Protein AF-A0A3D4BA32-F1 (afdb_monomer_lite)

Radius of gyration: 21.01 Å; chains: 1; bounding box: 36×21×59 Å

pLDDT: mean 92.49, std 4.07, range [78.5, 96.56]

Secondary structure (DSSP, 8-state):
---TTHHHHHHHHHHHHS----SS----SSHHHHHTTTGGGGG--STTHHHH-GGGGGG--

Sequence (61 aa):
MMNRYTPVIITVLLCIITPAHATFELVPAGARPLGMAGAYIAVADDAHSPFLNPAGMSQLR

Foldseek 3Di:
DDDPCVVVVVVVVVVVPDDDDDPDDDDQPDDVCNVCVLPCCVVVQDPSCVSRPVVNPVNHD

Structure (mmCIF, N/CA/C/O backbone):
data_AF-A0A3D4BA32-F1
#
_entry.id   AF-A0A3D4BA32-F1
#
loop_
_atom_site.group_PDB
_atom_site.id
_atom_site.type_symbol
_atom_site.label_atom_id
_atom_site.label_alt_id
_atom_site.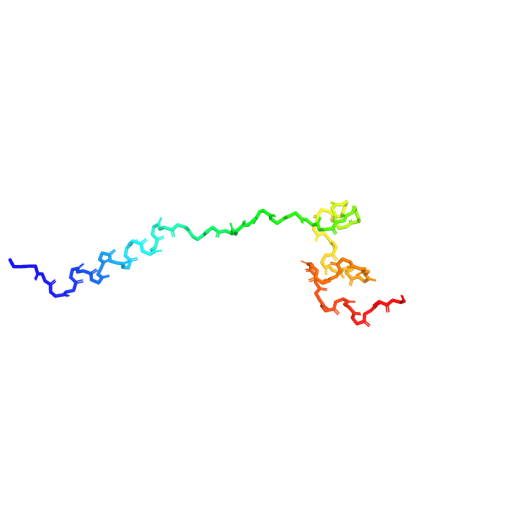label_comp_id
_atom_site.label_asym_id
_atom_site.label_entity_id
_atom_site.label_seq_id
_atom_site.pdbx_PDB_ins_code
_atom_site.Cartn_x
_atom_site.Cartn_y
_atom_site.Cartn_z
_atom_site.occupancy
_atom_site.B_iso_or_equiv
_atom_site.auth_seq_id
_atom_site.auth_comp_id
_atom_site.auth_asym_id
_atom_site.auth_atom_id
_atom_site.pdbx_PDB_model_num
ATOM 1 N N . MET A 1 1 ? 22.885 -8.964 44.158 1.00 78.81 1 MET A N 1
ATOM 2 C CA . MET A 1 1 ? 21.556 -9.546 43.871 1.00 78.81 1 MET A CA 1
ATOM 3 C C . MET A 1 1 ? 20.854 -8.625 42.881 1.00 78.81 1 MET A C 1
ATOM 5 O O . MET A 1 1 ? 20.690 -7.456 43.198 1.00 78.81 1 MET A O 1
ATOM 9 N N . MET A 1 2 ? 20.561 -9.093 41.663 1.00 80.94 2 MET A N 1
ATOM 10 C CA . MET A 1 2 ? 19.896 -8.284 40.628 1.00 80.94 2 MET A CA 1
ATOM 11 C C . MET A 1 2 ? 18.428 -8.050 41.020 1.00 80.94 2 MET A C 1
ATOM 13 O O . MET A 1 2 ? 17.784 -8.967 41.528 1.00 80.94 2 MET A O 1
ATOM 17 N N . ASN A 1 3 ? 17.892 -6.846 40.806 1.00 90.50 3 ASN A N 1
ATOM 18 C CA . ASN A 1 3 ? 16.487 -6.553 41.092 1.00 90.50 3 ASN A CA 1
ATOM 19 C C . ASN A 1 3 ? 15.573 -7.305 40.105 1.00 90.50 3 ASN A C 1
ATOM 21 O O . ASN A 1 3 ? 15.896 -7.417 38.922 1.00 90.50 3 ASN A O 1
ATOM 25 N N . ARG A 1 4 ? 14.402 -7.774 40.557 1.00 91.69 4 ARG A N 1
ATOM 26 C CA . ARG A 1 4 ? 13.467 -8.569 39.731 1.00 91.69 4 ARG A CA 1
ATOM 27 C C . ARG A 1 4 ? 12.981 -7.851 38.465 1.00 91.69 4 ARG A C 1
ATOM 29 O O . ARG A 1 4 ? 12.552 -8.498 37.520 1.00 91.69 4 ARG A O 1
ATOM 36 N N . TYR A 1 5 ? 13.063 -6.522 38.447 1.00 94.25 5 TYR A N 1
ATOM 37 C CA . TYR A 1 5 ? 12.646 -5.687 37.318 1.00 94.25 5 TYR A CA 1
ATOM 38 C C . TYR A 1 5 ? 13.767 -5.382 36.322 1.00 94.25 5 TYR A C 1
ATOM 40 O O . TYR A 1 5 ? 13.480 -4.979 35.199 1.00 94.25 5 TYR A O 1
ATOM 48 N N . THR A 1 6 ? 15.034 -5.576 36.701 1.00 94.44 6 THR A N 1
ATOM 49 C CA . THR A 1 6 ? 16.182 -5.307 35.826 1.00 94.44 6 THR A CA 1
ATOM 50 C C . THR A 1 6 ? 16.082 -5.986 34.449 1.00 94.44 6 THR A C 1
ATOM 52 O O . THR A 1 6 ? 16.312 -5.286 33.466 1.00 94.44 6 THR A O 1
ATOM 55 N N . PRO A 1 7 ? 15.687 -7.272 34.305 1.00 94.56 7 PRO A N 1
ATOM 56 C CA . PRO A 1 7 ? 15.554 -7.877 32.976 1.00 94.56 7 PRO A CA 1
ATOM 57 C C . PRO A 1 7 ? 14.435 -7.241 32.141 1.00 94.56 7 PRO A C 1
ATOM 59 O O . PRO A 1 7 ? 14.617 -7.029 30.948 1.00 94.56 7 PRO A O 1
ATOM 62 N N . VAL A 1 8 ? 13.312 -6.868 32.765 1.00 95.50 8 VAL A N 1
ATOM 63 C CA . VAL A 1 8 ? 12.181 -6.225 32.073 1.00 95.50 8 VAL A CA 1
ATOM 64 C C . VAL A 1 8 ? 12.599 -4.873 31.507 1.00 95.50 8 VAL A C 1
ATOM 66 O O . VAL A 1 8 ? 12.327 -4.572 30.348 1.00 95.50 8 VAL A O 1
ATOM 69 N N . ILE A 1 9 ? 13.303 -4.076 32.313 1.00 95.62 9 ILE A N 1
ATOM 70 C CA . ILE A 1 9 ? 13.809 -2.766 31.898 1.00 95.62 9 ILE A CA 1
ATOM 71 C C . ILE A 1 9 ? 14.760 -2.921 30.707 1.00 95.62 9 ILE A C 1
ATOM 73 O O . ILE A 1 9 ? 14.634 -2.187 29.732 1.00 95.62 9 ILE A O 1
ATOM 77 N N . ILE A 1 10 ? 15.664 -3.904 30.747 1.00 95.75 10 ILE A N 1
ATOM 78 C CA . ILE A 1 10 ? 16.591 -4.180 29.642 1.00 95.75 10 ILE A CA 1
ATOM 79 C C . ILE A 1 10 ? 15.830 -4.555 28.368 1.00 95.75 10 ILE A C 1
ATOM 81 O O . ILE A 1 10 ? 16.103 -3.983 27.319 1.00 95.75 10 ILE A O 1
ATOM 85 N N . THR A 1 11 ? 14.855 -5.463 28.436 1.00 94.44 11 THR A N 1
ATOM 86 C CA . THR A 1 11 ? 14.075 -5.864 27.254 1.00 94.44 11 THR A CA 1
ATOM 87 C C . THR A 1 11 ? 13.303 -4.693 26.654 1.00 94.44 11 THR A C 1
ATOM 89 O O . THR A 1 11 ? 13.324 -4.516 25.440 1.00 94.44 11 THR A O 1
ATOM 92 N N . VAL A 1 12 ? 12.669 -3.859 27.481 1.00 95.38 12 VAL A N 1
ATOM 93 C CA . VAL A 1 12 ? 11.947 -2.672 26.998 1.00 95.38 12 VAL A CA 1
ATOM 94 C C . VAL A 1 12 ? 12.905 -1.694 26.324 1.00 95.38 12 VAL A C 1
ATOM 96 O O . VAL A 1 12 ? 12.619 -1.226 25.224 1.00 95.38 12 VAL A O 1
ATOM 99 N N . LEU A 1 13 ? 14.064 -1.429 26.933 1.00 95.44 13 LEU A N 1
ATOM 100 C CA . LEU A 1 13 ? 15.087 -0.575 26.330 1.00 95.44 13 LEU A CA 1
ATOM 101 C C . LEU A 1 13 ? 15.570 -1.141 24.990 1.00 95.44 13 LEU A C 1
ATOM 103 O O . LEU A 1 13 ? 15.657 -0.387 24.026 1.00 95.44 13 LEU A O 1
ATOM 107 N N . LEU A 1 14 ? 15.807 -2.455 24.900 1.00 95.06 14 LEU A N 1
ATOM 108 C CA . LEU A 1 14 ? 16.181 -3.128 23.653 1.00 95.06 14 LEU A CA 1
ATOM 109 C C . LEU A 1 14 ? 15.094 -2.978 22.577 1.00 95.06 14 LEU A C 1
ATOM 111 O O . LEU A 1 1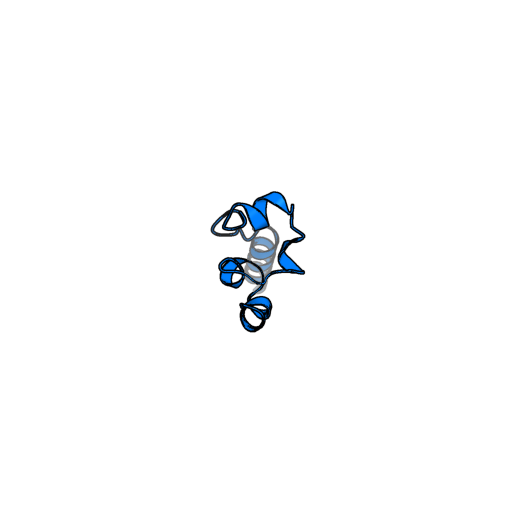4 ? 15.406 -2.623 21.445 1.00 95.06 14 LEU A O 1
ATOM 115 N N . CYS A 1 15 ? 13.817 -3.172 22.908 1.00 93.88 15 CYS A N 1
ATOM 116 C CA . CYS A 1 15 ? 12.724 -2.998 21.945 1.00 93.88 15 CYS A CA 1
ATOM 117 C C . CYS A 1 15 ? 12.599 -1.557 21.427 1.00 93.88 15 CYS A C 1
ATOM 119 O O . CYS A 1 15 ? 12.201 -1.366 20.284 1.00 93.88 15 CYS A O 1
ATOM 121 N N . ILE A 1 16 ? 12.943 -0.553 22.239 1.00 93.25 16 ILE A N 1
ATOM 122 C CA . ILE A 1 16 ? 12.881 0.861 21.836 1.00 93.25 16 ILE A CA 1
ATOM 123 C C . ILE A 1 16 ? 14.043 1.230 20.909 1.00 93.25 16 ILE A C 1
ATOM 125 O O . ILE A 1 16 ? 13.850 1.976 19.953 1.00 93.25 16 ILE A O 1
ATOM 129 N N . ILE A 1 17 ? 15.252 0.731 21.183 1.00 94.69 17 ILE A N 1
ATOM 130 C CA . ILE A 1 17 ? 16.446 1.103 20.406 1.00 94.69 17 ILE A CA 1
ATOM 131 C C . ILE A 1 17 ? 16.597 0.320 19.100 1.00 94.69 17 ILE A C 1
ATOM 133 O O . ILE A 1 17 ? 17.414 0.704 18.267 1.00 94.69 17 ILE A O 1
ATOM 137 N N . THR A 1 18 ? 15.850 -0.772 18.915 1.00 93.12 18 THR A N 1
ATOM 138 C CA . THR A 1 18 ? 15.961 -1.603 17.710 1.00 93.12 18 THR A CA 1
ATOM 139 C C . THR A 1 18 ? 14.880 -1.199 16.701 1.00 93.12 18 THR A C 1
ATOM 141 O O . THR A 1 18 ? 13.710 -1.512 16.924 1.00 93.12 18 THR A O 1
ATOM 144 N N . PRO A 1 19 ? 15.218 -0.506 15.595 1.00 88.56 19 PRO A N 1
ATOM 145 C CA . PRO A 1 19 ? 14.222 -0.100 14.612 1.00 88.56 19 PRO A CA 1
ATOM 146 C C . PRO A 1 19 ? 13.615 -1.317 13.901 1.00 88.56 19 PRO A C 1
ATOM 148 O O . PRO A 1 19 ? 14.319 -2.250 13.504 1.00 88.56 19 PRO A O 1
ATOM 151 N N . ALA A 1 20 ? 12.295 -1.288 13.710 1.00 88.38 20 ALA A N 1
ATOM 152 C CA . ALA A 1 20 ? 11.605 -2.236 12.845 1.00 88.38 20 ALA A CA 1
ATOM 153 C C . ALA A 1 20 ? 11.880 -1.877 11.377 1.00 88.38 20 ALA A C 1
ATOM 155 O O . ALA A 1 20 ? 11.711 -0.726 10.976 1.00 88.38 20 ALA A O 1
ATOM 156 N N . HIS A 1 21 ? 12.290 -2.861 10.580 1.00 89.31 21 HIS A N 1
ATOM 157 C CA . HIS A 1 21 ? 12.552 -2.680 9.153 1.00 89.31 21 HIS A CA 1
ATOM 158 C C . HIS A 1 21 ? 11.432 -3.315 8.329 1.00 89.31 21 HIS A C 1
ATOM 160 O O . HIS A 1 21 ? 10.929 -4.386 8.672 1.00 89.31 21 HIS A O 1
ATOM 166 N N . ALA A 1 22 ? 11.056 -2.666 7.228 1.00 89.94 22 ALA A N 1
ATOM 167 C CA . ALA A 1 22 ? 10.203 -3.290 6.225 1.00 89.94 22 ALA A CA 1
ATOM 168 C C . ALA A 1 22 ? 10.975 -4.405 5.498 1.00 89.94 22 ALA A C 1
ATOM 170 O O . ALA A 1 22 ? 12.191 -4.324 5.332 1.00 89.94 22 ALA A O 1
ATOM 171 N N . THR A 1 23 ? 10.269 -5.440 5.034 1.00 90.44 23 THR A N 1
ATOM 172 C CA . THR A 1 23 ? 10.888 -6.533 4.260 1.00 90.44 23 THR A CA 1
ATOM 173 C C . THR A 1 23 ? 11.273 -6.126 2.834 1.00 90.44 23 THR A C 1
ATOM 175 O O . THR A 1 23 ? 12.001 -6.862 2.172 1.00 90.44 23 THR A O 1
ATOM 178 N N . PHE A 1 24 ? 10.783 -4.981 2.355 1.00 88.06 24 PHE A N 1
ATOM 1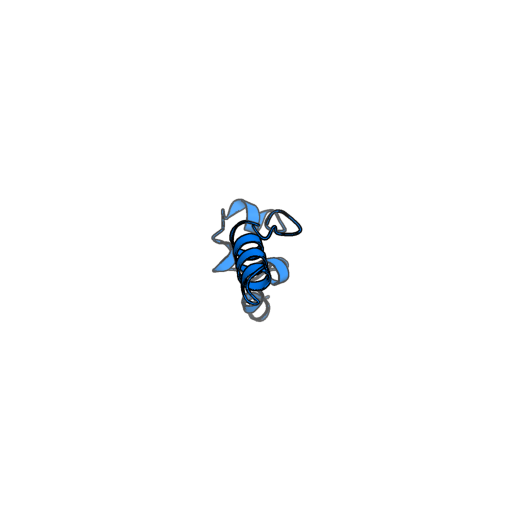79 C CA . PHE A 1 24 ? 11.126 -4.390 1.065 1.00 88.06 24 PHE A CA 1
ATOM 180 C C . PHE A 1 24 ? 10.977 -2.867 1.115 1.00 88.06 24 PHE A C 1
ATOM 182 O O . PHE A 1 24 ? 10.249 -2.324 1.949 1.00 88.06 24 PHE A O 1
ATOM 189 N N . GLU A 1 25 ? 11.654 -2.187 0.194 1.00 87.56 25 GLU A N 1
ATOM 190 C CA . GLU A 1 25 ? 11.439 -0.767 -0.071 1.00 87.56 25 GLU A CA 1
ATOM 191 C C . GLU A 1 25 ? 10.112 -0.567 -0.809 1.00 87.56 25 GLU A C 1
ATOM 193 O O . GLU A 1 25 ? 9.801 -1.294 -1.756 1.00 87.56 25 GLU A O 1
ATOM 198 N N . LEU A 1 26 ? 9.316 0.414 -0.380 1.00 84.25 26 LEU A N 1
ATOM 199 C CA . LEU A 1 26 ? 8.033 0.711 -1.008 1.00 84.25 26 LEU A CA 1
ATOM 200 C C . LEU A 1 26 ? 8.250 1.381 -2.373 1.00 84.25 26 LEU A C 1
ATOM 202 O O . LEU A 1 26 ? 8.279 2.604 -2.485 1.00 84.25 26 LEU A O 1
ATOM 206 N N . VAL A 1 27 ? 8.366 0.562 -3.415 1.00 88.44 27 VAL A N 1
ATOM 207 C CA . VAL A 1 27 ? 8.393 1.001 -4.812 1.00 88.44 27 VAL A CA 1
ATOM 208 C C . VAL A 1 27 ? 6.998 0.796 -5.415 1.00 88.44 27 VAL A C 1
ATOM 210 O O . VAL A 1 27 ? 6.521 -0.341 -5.454 1.00 88.44 27 VAL A O 1
ATOM 213 N N . PRO A 1 28 ? 6.318 1.861 -5.883 1.00 87.75 28 PRO A N 1
ATOM 214 C CA . PRO A 1 28 ? 5.008 1.728 -6.502 1.00 87.75 28 PRO A CA 1
ATOM 215 C C . PRO A 1 28 ? 5.022 0.760 -7.693 1.00 87.75 28 PRO A C 1
ATOM 217 O O . PRO A 1 28 ? 5.868 0.854 -8.581 1.00 87.75 28 PRO A O 1
ATOM 220 N N . ALA A 1 29 ? 4.069 -0.172 -7.724 1.00 87.75 29 ALA A N 1
ATOM 221 C CA . ALA A 1 29 ? 3.950 -1.123 -8.821 1.00 87.75 29 ALA A CA 1
ATOM 222 C C . ALA A 1 29 ? 3.409 -0.412 -10.070 1.00 87.75 29 ALA A C 1
ATOM 224 O O . ALA A 1 29 ? 2.258 -0.001 -10.066 1.00 87.75 29 ALA A O 1
ATOM 225 N N . GLY A 1 30 ? 4.210 -0.291 -11.132 1.00 90.44 30 GLY A N 1
ATOM 226 C CA . GLY A 1 30 ? 3.774 0.221 -12.439 1.00 90.44 30 GLY A CA 1
ATOM 227 C C . GLY A 1 30 ? 4.175 1.668 -12.752 1.00 90.44 30 GLY A C 1
ATOM 228 O O . GLY A 1 30 ? 4.438 2.485 -11.872 1.00 90.44 30 GLY A O 1
ATOM 229 N N . ALA A 1 31 ? 4.210 2.001 -14.047 1.00 94.56 31 ALA A N 1
ATOM 230 C CA . ALA A 1 31 ? 4.714 3.290 -14.534 1.00 94.56 31 ALA A CA 1
ATOM 231 C C . ALA A 1 31 ? 3.849 4.488 -14.108 1.00 94.56 31 ALA A C 1
ATOM 233 O O . ALA A 1 31 ? 4.390 5.534 -13.757 1.00 94.56 31 ALA A O 1
ATOM 234 N N . ARG A 1 32 ? 2.515 4.339 -14.105 1.00 94.56 32 ARG A N 1
ATOM 235 C CA . ARG A 1 32 ? 1.592 5.402 -13.676 1.00 94.56 32 ARG A CA 1
ATOM 236 C C . ARG A 1 32 ? 1.812 5.781 -12.208 1.00 94.56 32 ARG A C 1
ATOM 238 O O . ARG A 1 32 ? 2.106 6.949 -11.966 1.00 94.56 32 ARG A O 1
ATOM 245 N N . PRO A 1 33 ? 1.720 4.865 -11.225 1.00 95.19 33 PRO A N 1
ATOM 246 C CA . PRO A 1 33 ? 1.925 5.254 -9.836 1.00 95.19 33 PRO A CA 1
ATOM 247 C C . PRO A 1 33 ? 3.345 5.751 -9.543 1.00 95.19 33 PRO A C 1
ATOM 249 O O . PRO A 1 33 ? 3.492 6.675 -8.742 1.00 95.19 33 PRO A O 1
ATOM 252 N N . LEU A 1 34 ? 4.369 5.222 -10.229 1.00 94.81 34 LEU A N 1
ATOM 253 C CA . LEU A 1 34 ? 5.736 5.755 -10.159 1.00 94.81 34 LEU A CA 1
ATOM 254 C C . LEU A 1 34 ? 5.821 7.200 -10.669 1.00 94.81 34 LEU A C 1
ATOM 256 O O . LEU A 1 34 ? 6.3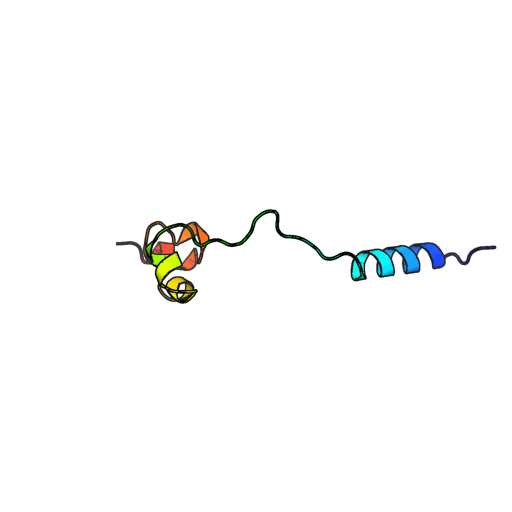68 8.064 -9.987 1.00 94.81 34 LEU A O 1
ATOM 260 N N . GLY A 1 35 ? 5.241 7.487 -11.837 1.00 95.12 35 GLY A N 1
ATOM 261 C CA . GLY A 1 35 ? 5.256 8.819 -12.450 1.00 95.12 35 GLY A CA 1
ATOM 262 C C . GLY A 1 35 ? 4.452 9.875 -11.687 1.00 95.12 35 GLY A C 1
ATOM 263 O O . GLY A 1 35 ? 4.662 11.066 -11.889 1.00 95.12 35 GLY A O 1
ATOM 264 N N . MET A 1 36 ? 3.555 9.458 -10.791 1.00 95.75 36 MET A N 1
ATOM 265 C CA . MET A 1 36 ? 2.731 10.359 -9.980 1.00 95.75 36 MET A CA 1
ATOM 266 C C . MET A 1 36 ? 3.374 10.773 -8.649 1.00 95.75 36 MET A C 1
ATOM 268 O O . MET A 1 36 ? 2.733 11.493 -7.887 1.00 95.75 36 MET A O 1
ATOM 272 N N . ALA A 1 37 ? 4.599 10.326 -8.339 1.00 92.31 37 ALA A N 1
ATOM 273 C CA . ALA A 1 37 ? 5.356 10.735 -7.147 1.00 92.31 37 ALA A CA 1
ATOM 274 C C . ALA A 1 37 ? 4.535 10.694 -5.832 1.00 92.31 37 ALA A C 1
ATOM 276 O O . ALA A 1 37 ? 4.580 11.614 -5.019 1.00 92.31 37 ALA A O 1
ATOM 277 N N . GLY A 1 38 ? 3.743 9.631 -5.641 1.00 91.38 38 GLY A N 1
ATOM 278 C CA . GLY A 1 38 ? 2.885 9.431 -4.463 1.00 91.38 38 GLY A CA 1
ATOM 279 C C . GLY A 1 38 ? 1.440 9.932 -4.600 1.00 91.38 38 GLY A C 1
ATOM 280 O O . GLY A 1 38 ? 0.575 9.486 -3.848 1.00 91.38 38 GLY A O 1
ATOM 281 N N . ALA A 1 39 ? 1.119 10.763 -5.599 1.00 95.62 39 ALA A N 1
ATOM 282 C CA . ALA A 1 39 ? -0.244 11.271 -5.808 1.00 95.62 39 ALA A CA 1
ATOM 283 C C . ALA A 1 39 ? -1.252 10.186 -6.239 1.00 95.62 39 ALA A C 1
ATOM 285 O O . ALA A 1 39 ? -2.458 10.364 -6.077 1.00 95.62 39 ALA A O 1
ATOM 286 N N . TYR A 1 40 ? -0.773 9.043 -6.743 1.00 95.50 40 TYR A N 1
ATOM 287 C CA . TYR A 1 40 ? -1.621 7.936 -7.193 1.00 95.50 40 TYR A CA 1
ATOM 288 C C . TYR A 1 40 ? -2.579 7.418 -6.112 1.00 95.50 40 TYR A C 1
ATOM 290 O O . TYR A 1 40 ? -3.683 7.005 -6.447 1.00 95.50 40 TYR A O 1
ATOM 298 N N . ILE A 1 41 ? -2.214 7.488 -4.824 1.00 94.81 41 ILE A N 1
ATOM 299 C CA . ILE A 1 41 ? -3.065 7.023 -3.711 1.00 94.81 41 ILE A CA 1
ATOM 300 C C . ILE A 1 41 ? -4.464 7.662 -3.771 1.00 94.81 41 ILE A C 1
ATOM 302 O O . ILE A 1 41 ? -5.452 6.998 -3.467 1.00 94.81 41 ILE A O 1
ATOM 306 N N . ALA A 1 42 ? -4.565 8.922 -4.204 1.00 96.00 42 ALA A N 1
ATOM 307 C CA . ALA A 1 42 ? -5.831 9.649 -4.293 1.00 96.00 42 ALA A CA 1
ATOM 308 C C . ALA A 1 42 ? -6.690 9.277 -5.516 1.00 96.00 42 ALA A C 1
ATOM 310 O O . ALA A 1 42 ? -7.878 9.585 -5.536 1.00 96.00 42 ALA A O 1
ATOM 311 N N . VAL A 1 43 ? -6.099 8.648 -6.534 1.00 95.06 43 VAL A N 1
ATOM 312 C CA . VAL A 1 43 ? -6.729 8.363 -7.837 1.00 95.06 43 VAL A CA 1
ATOM 313 C C . VAL A 1 43 ? -6.465 6.927 -8.295 1.00 95.06 43 VAL A C 1
ATOM 315 O O . VAL A 1 43 ? -6.336 6.659 -9.488 1.00 95.06 43 VAL A O 1
ATOM 318 N N . ALA A 1 44 ? -6.316 6.007 -7.344 1.00 95.81 44 ALA A N 1
ATOM 319 C CA . ALA A 1 44 ? -6.117 4.598 -7.633 1.00 95.81 44 ALA A CA 1
ATOM 320 C C . ALA A 1 44 ? -7.412 4.030 -8.223 1.00 95.81 44 ALA A C 1
ATOM 322 O O . ALA A 1 44 ? -8.378 3.814 -7.506 1.00 95.81 44 ALA A O 1
ATOM 323 N N . ASP A 1 45 ? -7.456 3.862 -9.537 1.00 94.62 45 ASP A N 1
ATOM 324 C CA . ASP A 1 45 ? -8.636 3.405 -10.280 1.00 94.62 45 ASP A CA 1
ATOM 325 C C . ASP A 1 45 ? -8.244 2.460 -11.427 1.00 94.62 45 ASP A C 1
ATOM 327 O O . ASP A 1 45 ? -8.953 2.328 -12.423 1.00 94.62 45 ASP A O 1
ATOM 331 N N . ASP A 1 46 ? -7.090 1.797 -11.296 1.00 94.06 46 ASP A N 1
ATOM 332 C CA . ASP A 1 46 ? -6.584 0.819 -12.261 1.00 94.06 46 ASP A CA 1
ATOM 333 C C . ASP A 1 46 ? -5.990 -0.434 -11.590 1.00 94.06 46 ASP A C 1
ATOM 335 O O . ASP A 1 46 ? -6.050 -0.602 -10.367 1.00 94.06 46 ASP A O 1
ATOM 339 N N . ALA A 1 47 ? -5.398 -1.322 -12.397 1.00 93.81 47 ALA A N 1
ATOM 340 C CA . ALA A 1 47 ? -4.826 -2.603 -11.976 1.00 93.81 47 ALA A CA 1
ATOM 341 C C . ALA A 1 47 ? -3.779 -2.522 -10.844 1.00 93.81 47 ALA A C 1
ATOM 343 O O . ALA A 1 47 ? -3.482 -3.546 -10.229 1.00 93.81 47 ALA A O 1
ATOM 344 N N . HIS A 1 48 ? -3.230 -1.342 -10.538 1.00 94.44 48 HIS A N 1
ATOM 345 C CA . HIS A 1 48 ? -2.242 -1.153 -9.471 1.00 94.44 48 HIS A CA 1
ATOM 346 C C . HIS A 1 48 ? -2.869 -0.760 -8.119 1.00 94.44 48 HIS A C 1
ATOM 348 O O . HIS A 1 48 ? -2.179 -0.763 -7.097 1.00 94.44 48 HIS A O 1
ATOM 354 N N . SER A 1 49 ? -4.184 -0.511 -8.076 1.00 95.12 49 SER A N 1
ATOM 355 C CA . SER A 1 49 ? -4.940 -0.191 -6.856 1.00 95.12 49 SER A CA 1
ATOM 356 C C . SER A 1 49 ? -4.733 -1.193 -5.707 1.00 95.12 49 SER A C 1
ATOM 358 O O . SER A 1 49 ? -4.546 -0.728 -4.582 1.00 95.12 49 SER A O 1
ATOM 360 N N . PRO A 1 50 ? -4.664 -2.531 -5.927 1.00 94.06 50 PRO A N 1
ATOM 361 C CA . PRO A 1 50 ? -4.372 -3.490 -4.854 1.00 94.06 50 PRO A CA 1
ATOM 362 C C . PRO A 1 50 ? -3.105 -3.200 -4.049 1.00 94.06 50 PRO A C 1
ATOM 364 O O . PRO A 1 50 ? -3.045 -3.533 -2.869 1.00 94.06 50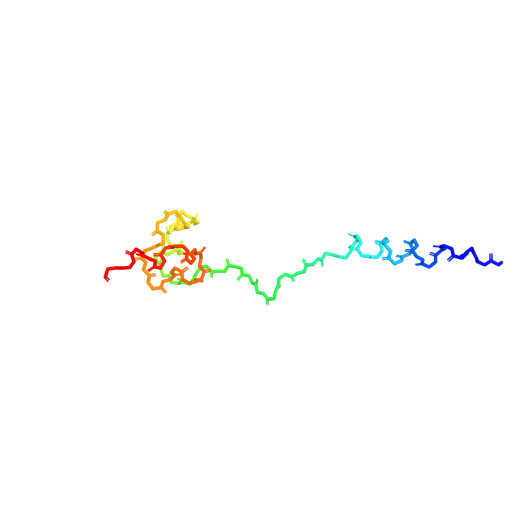 PRO A O 1
ATOM 367 N N . PHE A 1 51 ? -2.094 -2.605 -4.682 1.00 92.00 51 PHE A N 1
ATOM 368 C CA . PHE A 1 51 ? -0.779 -2.418 -4.079 1.00 92.00 51 PHE A CA 1
ATOM 369 C C . PHE A 1 51 ? -0.643 -1.087 -3.335 1.00 92.00 51 PHE A C 1
ATOM 371 O O . PHE A 1 51 ? 0.230 -0.968 -2.481 1.00 92.00 51 PHE A O 1
ATOM 378 N N . LEU A 1 52 ? -1.473 -0.086 -3.658 1.00 92.56 52 LEU A N 1
ATOM 379 C CA . LEU A 1 52 ? -1.292 1.290 -3.171 1.00 92.56 52 LEU A CA 1
ATOM 380 C C . LEU A 1 52 ? -2.531 1.883 -2.496 1.00 92.56 52 LEU A C 1
ATOM 382 O O . LEU A 1 52 ? -2.388 2.619 -1.525 1.00 92.56 52 LEU A O 1
ATOM 386 N N . ASN A 1 53 ? -3.735 1.572 -2.981 1.00 94.50 53 ASN A N 1
ATOM 387 C CA . ASN A 1 53 ? -4.986 1.948 -2.327 1.00 94.50 53 ASN A CA 1
ATOM 388 C C . ASN A 1 53 ? -6.133 1.014 -2.768 1.00 94.50 53 ASN A C 1
ATOM 390 O O . ASN A 1 53 ? -6.819 1.292 -3.757 1.00 94.50 53 ASN A O 1
ATOM 394 N N . PRO A 1 54 ? -6.387 -0.077 -2.023 1.00 95.44 54 PRO A N 1
ATOM 395 C CA . PRO A 1 54 ? -7.446 -1.028 -2.351 1.00 95.44 54 PRO A CA 1
ATOM 396 C C . PRO A 1 54 ? -8.861 -0.432 -2.401 1.00 95.44 54 PRO A C 1
ATOM 398 O O . PRO A 1 54 ? -9.716 -0.998 -3.077 1.00 95.44 54 PRO A O 1
ATOM 401 N N . ALA A 1 55 ? -9.131 0.713 -1.754 1.00 96.56 55 ALA A N 1
ATOM 402 C CA . ALA A 1 55 ? -10.443 1.374 -1.838 1.00 96.56 55 ALA A CA 1
ATOM 403 C C . ALA A 1 55 ? -10.811 1.749 -3.290 1.00 96.56 55 ALA A C 1
ATOM 405 O O . ALA A 1 55 ? -11.983 1.728 -3.677 1.00 96.56 55 ALA A O 1
ATOM 406 N N . GLY A 1 56 ? -9.785 2.010 -4.101 1.00 95.56 56 GLY A N 1
ATOM 407 C CA . GLY A 1 56 ? -9.858 2.287 -5.526 1.00 95.56 56 GLY A CA 1
ATOM 408 C C . GLY A 1 56 ? -10.377 1.151 -6.408 1.00 95.56 56 GLY A C 1
ATOM 409 O O . GLY A 1 56 ? -10.921 1.399 -7.480 1.00 95.56 56 GLY A O 1
ATOM 410 N N . MET A 1 57 ? -10.297 -0.106 -5.949 1.00 95.44 57 MET A N 1
ATOM 411 C CA . MET A 1 57 ? -10.758 -1.267 -6.728 1.00 95.44 57 MET A CA 1
ATOM 412 C C . MET A 1 57 ? -12.235 -1.179 -7.119 1.00 95.44 57 MET A C 1
ATOM 414 O O 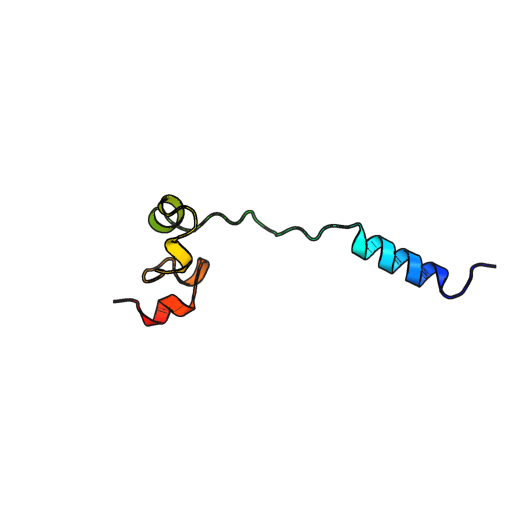. MET A 1 57 ? -12.634 -1.658 -8.175 1.00 95.44 57 MET A O 1
ATOM 418 N N . SER A 1 58 ? -13.047 -0.556 -6.267 1.00 95.62 58 SER A N 1
ATOM 419 C CA . SER A 1 58 ? -14.473 -0.342 -6.526 1.00 95.62 58 SER A CA 1
ATOM 420 C C . SER A 1 58 ? -14.760 0.618 -7.690 1.00 95.62 58 SER A C 1
ATOM 422 O O . SER A 1 58 ? -15.898 0.695 -8.142 1.00 95.62 58 SER A O 1
ATOM 424 N N . GLN A 1 59 ? -13.748 1.346 -8.168 1.00 94.31 59 GLN A N 1
ATOM 425 C CA . GLN A 1 59 ? -13.850 2.374 -9.207 1.00 94.31 59 GLN A CA 1
ATOM 426 C C . GLN A 1 59 ? -13.276 1.913 -10.556 1.00 94.31 59 GLN A C 1
ATOM 428 O O . GLN A 1 59 ? -13.308 2.680 -11.520 1.00 94.31 59 GLN A O 1
ATOM 433 N N . LEU A 1 60 ? -12.765 0.675 -10.628 1.00 90.38 60 LEU A N 1
ATOM 434 C CA . LEU A 1 60 ? -12.287 0.064 -11.867 1.00 90.38 60 LEU A CA 1
ATOM 435 C C . LEU A 1 60 ? -13.415 0.054 -12.909 1.00 90.38 60 LEU A C 1
ATOM 437 O O . LEU A 1 60 ? -14.542 -0.340 -12.603 1.00 90.38 60 LEU A O 1
ATOM 441 N N . ARG A 1 61 ? -13.101 0.497 -14.128 1.00 78.50 61 ARG A N 1
ATOM 442 C CA . ARG A 1 61 ? -14.011 0.469 -15.280 1.00 78.50 61 ARG A CA 1
ATOM 443 C C . ARG A 1 61 ? -13.740 -0.721 -16.184 1.00 78.50 61 ARG A C 1
ATOM 445 O O . ARG A 1 61 ? -12.551 -1.087 -16.321 1.00 78.50 61 ARG A O 1
#